Protein AF-A0AAE9PAS6-F1 (afdb_monomer_lite)

pLDDT: mean 84.88, std 8.55, range [59.88, 94.44]

Structure (mmCIF, N/CA/C/O backbone):
data_AF-A0AAE9PAS6-F1
#
_entry.id   AF-A0AAE9PAS6-F1
#
loop_
_atom_site.group_PDB
_atom_site.id
_atom_site.type_symbol
_atom_site.label_atom_id
_atom_site.label_alt_id
_atom_site.label_comp_id
_atom_site.label_asym_id
_atom_site.label_entity_id
_atom_site.label_seq_id
_atom_site.pdbx_PDB_ins_code
_atom_site.Cartn_x
_atom_site.Cartn_y
_atom_site.Cartn_z
_atom_site.occupancy
_atom_site.B_iso_or_equiv
_atom_site.auth_seq_id
_atom_site.auth_comp_id
_atom_site.auth_asym_id
_atom_site.auth_atom_id
_atom_site.pdbx_PDB_model_num
ATOM 1 N N . MET A 1 1 ? 10.840 6.673 -24.846 1.00 59.88 1 MET A N 1
ATOM 2 C CA . MET A 1 1 ? 10.342 6.618 -23.452 1.00 59.88 1 MET A CA 1
ATOM 3 C C . MET A 1 1 ? 11.212 5.617 -22.694 1.00 59.88 1 MET A C 1
ATOM 5 O O . MET A 1 1 ? 11.262 4.470 -23.107 1.00 59.88 1 MET A O 1
ATOM 9 N N . ASN A 1 2 ? 11.991 6.046 -21.696 1.00 81.12 2 ASN A N 1
ATOM 10 C CA . ASN A 1 2 ? 12.972 5.191 -21.007 1.00 81.12 2 ASN A CA 1
ATOM 11 C C . ASN A 1 2 ? 12.267 4.366 -19.907 1.00 81.12 2 ASN A C 1
ATOM 13 O O . ASN A 1 2 ? 11.577 4.957 -19.077 1.00 81.12 2 ASN A O 1
ATOM 17 N N . ILE A 1 3 ? 12.431 3.036 -19.896 1.00 81.88 3 ILE A N 1
ATOM 18 C CA . ILE A 1 3 ? 11.808 2.093 -18.939 1.00 81.88 3 ILE A CA 1
ATOM 19 C C . ILE A 1 3 ? 12.001 2.531 -17.480 1.00 81.88 3 ILE A C 1
ATOM 21 O O . ILE A 1 3 ? 11.081 2.419 -16.675 1.00 81.88 3 ILE A O 1
ATOM 25 N N . VAL A 1 4 ? 13.153 3.121 -17.158 1.00 85.62 4 VAL A N 1
ATOM 26 C CA . VAL A 1 4 ? 13.451 3.637 -15.813 1.00 85.62 4 VAL A CA 1
ATOM 27 C C . VAL A 1 4 ? 12.490 4.761 -15.408 1.00 85.62 4 VAL A C 1
ATOM 29 O O . VAL A 1 4 ? 11.962 4.759 -14.298 1.00 85.62 4 VAL A O 1
ATOM 32 N N . LYS A 1 5 ? 12.199 5.700 -16.319 1.00 87.62 5 LYS A N 1
ATOM 33 C CA . LYS A 1 5 ? 11.246 6.793 -16.057 1.00 87.62 5 LYS A CA 1
ATOM 34 C C . LYS A 1 5 ? 9.825 6.264 -15.876 1.00 87.62 5 LYS A C 1
ATOM 36 O O . LYS A 1 5 ? 9.109 6.748 -15.008 1.00 87.62 5 LYS A O 1
ATOM 41 N N . LEU A 1 6 ? 9.438 5.257 -16.661 1.00 90.62 6 LEU A N 1
ATOM 42 C CA . LEU A 1 6 ? 8.135 4.608 -16.521 1.00 90.62 6 LEU A CA 1
ATOM 43 C C . LEU A 1 6 ? 8.007 3.899 -15.163 1.00 90.62 6 LEU A C 1
ATOM 45 O O . LEU A 1 6 ? 6.982 4.036 -14.503 1.00 90.62 6 LEU A O 1
ATOM 49 N N . GLY A 1 7 ? 9.064 3.216 -14.710 1.00 91.12 7 GLY A N 1
ATOM 50 C CA . GLY A 1 7 ? 9.114 2.591 -13.386 1.00 91.12 7 GLY A CA 1
ATOM 51 C C . GLY A 1 7 ? 8.894 3.593 -12.249 1.00 91.12 7 GLY A C 1
ATOM 52 O O . GLY A 1 7 ? 8.066 3.351 -11.373 1.00 91.12 7 GLY A O 1
ATOM 53 N N . TYR A 1 8 ? 9.553 4.755 -12.309 1.00 93.88 8 TYR A N 1
ATOM 54 C CA . TYR A 1 8 ? 9.350 5.837 -11.337 1.00 93.88 8 TYR A CA 1
ATOM 55 C C . TYR A 1 8 ? 7.912 6.370 -11.332 1.00 93.88 8 TYR A C 1
ATOM 57 O O . TYR A 1 8 ? 7.313 6.504 -10.266 1.00 93.88 8 TYR A O 1
ATOM 65 N N . MET A 1 9 ? 7.328 6.609 -12.510 1.00 93.50 9 MET A N 1
ATOM 66 C CA . MET A 1 9 ? 5.945 7.092 -12.616 1.00 93.50 9 MET A CA 1
ATOM 67 C C . MET A 1 9 ? 4.940 6.093 -12.023 1.00 93.50 9 MET A C 1
ATOM 69 O O . MET A 1 9 ? 4.021 6.485 -11.305 1.00 93.50 9 MET A O 1
ATOM 73 N N . LEU A 1 10 ? 5.130 4.794 -12.271 1.00 93.25 10 LEU A N 1
ATOM 74 C CA . LEU A 1 10 ? 4.283 3.737 -11.710 1.00 93.25 10 LEU A CA 1
ATOM 75 C C . LEU A 1 10 ? 4.437 3.621 -10.185 1.00 93.25 10 LEU A C 1
ATOM 77 O O . LEU A 1 10 ? 3.446 3.442 -9.475 1.00 93.25 10 LEU A O 1
ATOM 81 N N . GLN A 1 11 ? 5.661 3.770 -9.670 1.00 92.12 11 GLN A N 1
ATOM 82 C CA . GLN A 1 11 ? 5.937 3.786 -8.232 1.00 92.12 11 GLN A CA 1
ATOM 83 C C . GLN A 1 11 ? 5.238 4.969 -7.540 1.00 92.12 11 GLN A C 1
ATOM 85 O O . GLN A 1 11 ? 4.600 4.786 -6.501 1.00 92.12 11 GLN A O 1
ATOM 90 N N . GLU A 1 12 ? 5.306 6.169 -8.123 1.00 94.44 12 GLU A N 1
ATOM 91 C CA . GLU A 1 12 ? 4.622 7.357 -7.602 1.00 94.44 12 GLU A CA 1
ATOM 92 C C . GLU A 1 12 ? 3.099 7.195 -7.585 1.00 94.44 12 GLU A C 1
ATOM 94 O O . GLU A 1 12 ? 2.453 7.535 -6.589 1.00 94.44 12 GLU A O 1
ATOM 99 N N . LEU A 1 13 ? 2.519 6.647 -8.657 1.00 93.81 13 LEU A N 1
ATOM 100 C CA . LEU A 1 13 ? 1.083 6.372 -8.733 1.00 93.81 13 LEU A CA 1
ATOM 101 C C . LEU A 1 13 ? 0.641 5.401 -7.635 1.00 93.81 13 LEU A C 1
ATOM 103 O O . LEU A 1 13 ? -0.321 5.682 -6.917 1.00 93.81 13 LEU A O 1
ATOM 107 N N . LYS A 1 14 ? 1.390 4.308 -7.442 1.00 90.19 14 LYS A N 1
ATOM 108 C CA . LYS A 1 14 ? 1.129 3.340 -6.371 1.00 90.19 14 LYS A CA 1
ATOM 109 C C . LYS A 1 14 ? 1.197 3.998 -4.991 1.00 90.19 14 LYS A C 1
ATOM 111 O O . LYS A 1 14 ? 0.307 3.788 -4.171 1.00 90.19 14 LYS A O 1
ATOM 116 N N . ASN A 1 15 ? 2.199 4.841 -4.737 1.00 91.44 15 ASN A N 1
ATOM 117 C CA . ASN A 1 15 ? 2.338 5.531 -3.451 1.00 91.44 15 ASN A CA 1
ATOM 118 C C . ASN A 1 15 ? 1.167 6.483 -3.165 1.00 91.44 15 ASN A C 1
ATOM 120 O O . ASN A 1 15 ? 0.686 6.540 -2.032 1.00 91.44 15 ASN A O 1
ATOM 124 N N . ARG A 1 16 ? 0.665 7.203 -4.179 1.00 93.12 16 ARG A N 1
ATOM 125 C CA . ARG A 1 16 ? -0.523 8.062 -4.028 1.00 93.12 16 ARG A CA 1
ATOM 126 C C . ARG A 1 16 ? -1.775 7.248 -3.712 1.00 93.12 16 ARG A C 1
ATOM 128 O O . ARG A 1 16 ? -2.528 7.633 -2.821 1.00 93.12 16 ARG A O 1
ATOM 135 N N . GLN A 1 17 ? -1.967 6.120 -4.393 1.00 89.25 17 GLN A N 1
ATOM 136 C CA . GLN A 1 17 ? -3.096 5.219 -4.158 1.00 89.25 17 GLN A CA 1
ATOM 137 C C . GLN A 1 17 ? -3.081 4.650 -2.733 1.00 89.25 17 GLN A C 1
ATOM 139 O O . GLN A 1 17 ? -4.084 4.723 -2.027 1.00 89.25 17 GLN A O 1
ATOM 144 N N . VAL A 1 18 ? -1.924 4.161 -2.27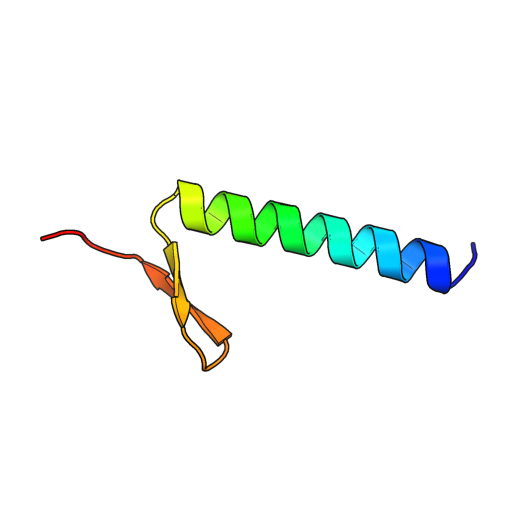9 1.00 88.25 18 VAL A N 1
ATOM 145 C CA . VAL A 1 18 ? -1.739 3.638 -0.919 1.00 88.25 18 VAL A CA 1
ATOM 146 C C . VAL A 1 18 ? -2.000 4.722 0.132 1.00 88.25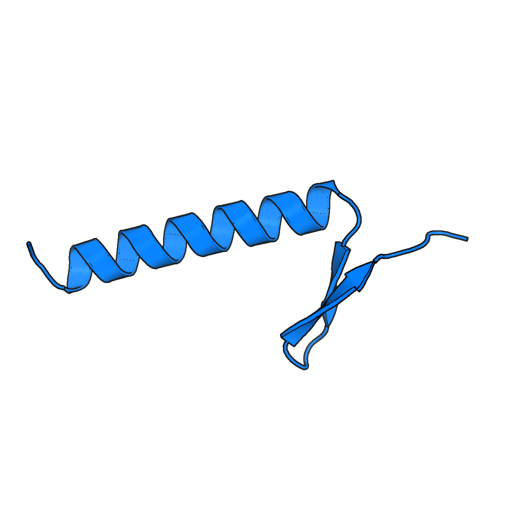 18 VAL A C 1
ATOM 148 O O . VAL A 1 18 ? -2.715 4.485 1.103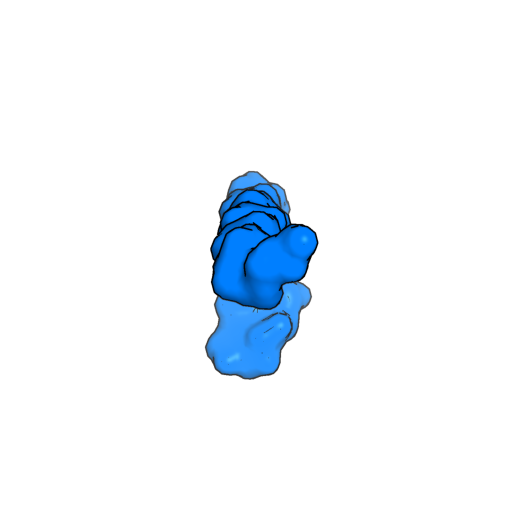 1.00 88.25 18 VAL A O 1
ATOM 151 N N . LYS A 1 19 ? -1.492 5.942 -0.080 1.00 89.88 19 LYS A N 1
ATOM 152 C CA . LYS A 1 19 ? -1.744 7.075 0.822 1.00 89.88 19 LYS A CA 1
ATOM 153 C C . LYS A 1 19 ? -3.232 7.431 0.905 1.00 89.88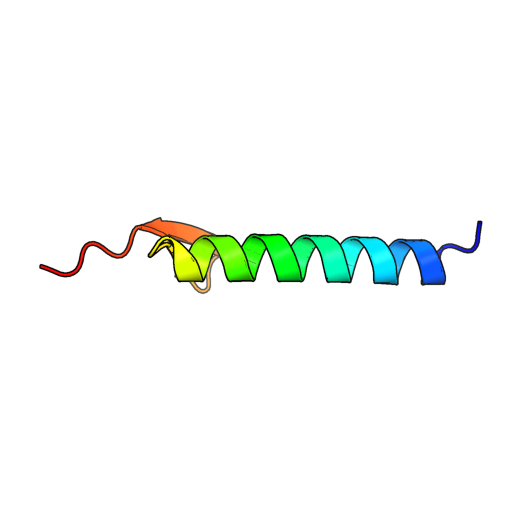 19 LYS A C 1
ATOM 155 O O . LYS A 1 19 ? -3.720 7.727 1.993 1.00 89.88 19 LYS A O 1
ATOM 160 N N . ALA A 1 20 ? -3.951 7.387 -0.217 1.00 89.50 20 ALA A N 1
ATOM 161 C CA . ALA A 1 20 ? -5.392 7.621 -0.239 1.00 89.50 20 ALA A CA 1
ATOM 162 C C . ALA A 1 20 ? -6.149 6.544 0.552 1.00 89.50 20 ALA A C 1
ATOM 164 O O . ALA A 1 20 ? -7.016 6.875 1.355 1.00 89.50 20 ALA A O 1
ATOM 165 N N . TRP A 1 21 ? -5.787 5.268 0.398 1.00 87.94 21 TRP A N 1
ATOM 166 C CA . TRP A 1 21 ? -6.376 4.180 1.183 1.00 87.94 21 TRP A CA 1
ATOM 167 C C . TRP A 1 21 ? -6.214 4.394 2.688 1.00 87.94 21 TRP A C 1
ATOM 169 O O . TRP A 1 21 ? -7.216 4.347 3.401 1.00 87.94 21 TRP A O 1
ATOM 179 N N . TYR A 1 22 ? -5.011 4.741 3.154 1.00 85.94 22 TYR A N 1
ATOM 180 C CA . TYR A 1 22 ? -4.788 5.066 4.566 1.00 85.94 22 TYR A CA 1
ATOM 181 C C . TYR A 1 22 ? -5.624 6.260 5.044 1.00 85.94 22 TYR A C 1
ATOM 183 O O . TYR A 1 22 ? -6.193 6.205 6.131 1.00 85.94 22 TYR A O 1
ATOM 191 N N . ALA A 1 23 ? -5.769 7.309 4.227 1.00 87.00 23 ALA A N 1
ATOM 192 C CA . ALA A 1 23 ? -6.614 8.460 4.559 1.00 87.00 23 ALA A CA 1
ATOM 193 C C . ALA A 1 23 ? -8.108 8.099 4.663 1.00 87.00 23 ALA A C 1
ATOM 195 O O . ALA A 1 23 ? -8.831 8.678 5.468 1.00 87.00 23 ALA A O 1
ATOM 196 N N . HIS A 1 24 ? -8.566 7.116 3.886 1.00 87.19 24 HIS A N 1
ATOM 197 C CA . HIS A 1 24 ? -9.933 6.593 3.937 1.00 87.19 24 HIS A CA 1
ATOM 198 C C . HIS A 1 24 ? -10.147 5.521 5.023 1.00 87.19 24 HIS A C 1
ATOM 200 O O . HIS A 1 24 ? -11.227 4.933 5.093 1.00 87.19 24 HIS A O 1
ATOM 206 N N . GLY A 1 25 ? -9.145 5.257 5.869 1.00 86.38 25 GLY A N 1
ATOM 207 C CA . GLY A 1 25 ? -9.233 4.263 6.938 1.00 86.38 25 GLY A CA 1
ATOM 208 C C . GLY A 1 25 ? -9.069 2.821 6.457 1.00 86.38 25 GLY A C 1
ATOM 209 O O . GLY A 1 25 ? -9.513 1.899 7.134 1.00 86.38 25 GLY A O 1
ATOM 210 N N . TYR A 1 26 ? -8.457 2.597 5.296 1.00 87.50 26 TYR A N 1
ATOM 211 C CA . TYR A 1 26 ? -8.020 1.272 4.863 1.00 87.50 26 TYR A CA 1
ATOM 212 C C . TYR A 1 26 ? -6.564 1.028 5.273 1.00 87.50 26 TYR A C 1
ATOM 214 O O . TYR A 1 26 ? -5.735 1.932 5.258 1.00 87.50 26 TYR A O 1
ATOM 222 N N . ASP A 1 27 ? -6.253 -0.209 5.627 1.00 86.50 27 ASP A N 1
ATOM 223 C CA . ASP A 1 27 ? -4.940 -0.692 6.028 1.00 86.50 27 ASP A CA 1
ATOM 224 C C . ASP A 1 27 ? -4.532 -1.839 5.093 1.00 86.50 27 ASP A C 1
ATOM 226 O O . ASP A 1 27 ? -5.374 -2.627 4.655 1.00 86.50 27 ASP A O 1
ATOM 230 N N . ILE A 1 28 ? -3.250 -1.911 4.740 1.00 83.75 28 ILE A N 1
ATOM 231 C CA . ILE A 1 28 ? -2.705 -3.001 3.927 1.00 83.75 28 ILE A CA 1
ATOM 232 C C . ILE A 1 28 ? -2.015 -3.960 4.885 1.00 83.75 28 ILE A C 1
ATOM 234 O O . ILE A 1 28 ? -1.012 -3.605 5.505 1.00 83.75 28 ILE A O 1
ATOM 238 N N . ASN A 1 29 ? -2.540 -5.176 5.001 1.00 83.38 29 ASN A N 1
ATOM 239 C CA . ASN A 1 29 ? -1.939 -6.181 5.868 1.00 83.38 29 ASN A CA 1
ATOM 240 C C . ASN A 1 29 ? -0.642 -6.744 5.247 1.00 83.38 29 ASN A C 1
ATOM 242 O O . ASN A 1 29 ? -0.416 -6.607 4.043 1.00 83.38 29 ASN A O 1
ATOM 246 N N . PRO A 1 30 ? 0.224 -7.406 6.033 1.00 78.81 30 PRO A N 1
ATOM 247 C CA . PRO A 1 30 ? 1.507 -7.908 5.532 1.00 78.81 30 PRO A CA 1
ATOM 248 C C . PRO A 1 30 ? 1.399 -8.964 4.417 1.00 78.81 30 PRO A C 1
ATOM 250 O O . PRO A 1 30 ? 2.381 -9.205 3.724 1.00 78.81 30 PRO A O 1
ATOM 253 N N . VAL A 1 31 ? 0.216 -9.554 4.194 1.00 86.00 31 VAL A N 1
ATOM 254 C CA . VAL A 1 31 ? -0.060 -10.446 3.049 1.00 86.00 31 VAL A CA 1
ATOM 255 C C . VAL A 1 31 ? -0.535 -9.697 1.791 1.00 86.00 31 VAL A C 1
ATOM 257 O O . VAL A 1 31 ? -0.838 -10.320 0.779 1.00 86.00 31 VAL A O 1
ATOM 260 N N . GLY A 1 32 ? -0.581 -8.360 1.823 1.00 80.56 32 GLY A N 1
ATOM 261 C CA . GLY A 1 32 ? -0.856 -7.498 0.667 1.00 80.56 32 GLY A CA 1
ATOM 262 C C . GLY A 1 32 ? -2.336 -7.255 0.363 1.00 80.56 32 GLY A C 1
ATOM 263 O O . GLY A 1 32 ? -2.656 -6.683 -0.677 1.00 80.56 32 GLY A O 1
ATOM 264 N N . THR A 1 33 ? -3.246 -7.661 1.246 1.00 84.81 33 THR A N 1
ATOM 265 C CA . THR A 1 33 ? -4.686 -7.407 1.095 1.00 84.81 33 THR A CA 1
ATOM 266 C C . THR A 1 33 ? -5.094 -6.107 1.784 1.00 84.81 33 THR A C 1
ATOM 268 O O . THR A 1 33 ? -4.580 -5.752 2.847 1.00 84.81 33 THR A O 1
ATOM 271 N N . ILE A 1 34 ? -6.035 -5.394 1.167 1.00 85.00 34 ILE A N 1
ATOM 272 C CA . ILE A 1 34 ? -6.575 -4.130 1.669 1.00 85.00 34 ILE A CA 1
ATOM 273 C C . ILE A 1 34 ? -7.760 -4.452 2.577 1.00 85.00 34 ILE A C 1
ATOM 275 O O . ILE A 1 34 ? -8.727 -5.074 2.142 1.00 85.00 34 ILE A O 1
ATOM 279 N N . GLN A 1 35 ? -7.700 -4.014 3.828 1.00 84.31 35 GLN A N 1
ATOM 280 C CA . GLN A 1 35 ? -8.754 -4.202 4.820 1.00 84.31 35 GLN A CA 1
ATOM 281 C C . GLN A 1 35 ? -9.188 -2.847 5.367 1.00 84.31 35 GLN A C 1
ATOM 283 O O . GLN A 1 35 ? -8.367 -1.966 5.591 1.00 84.31 35 GLN A O 1
ATOM 288 N N . ARG A 1 36 ? -10.484 -2.648 5.597 1.00 81.31 36 ARG A N 1
ATOM 289 C CA . ARG A 1 36 ? -10.980 -1.415 6.218 1.00 81.31 36 ARG A CA 1
ATOM 290 C C . ARG A 1 36 ? -10.773 -1.494 7.731 1.00 81.31 36 ARG A C 1
ATOM 292 O O . ARG A 1 36 ? -11.312 -2.397 8.365 1.00 81.31 36 ARG A O 1
ATOM 299 N N . LYS A 1 37 ? -10.041 -0.545 8.321 1.00 75.31 37 LYS A N 1
ATOM 300 C CA . LYS A 1 37 ? -10.023 -0.351 9.775 1.00 75.31 37 LYS A CA 1
ATOM 301 C C . LYS A 1 37 ? -11.368 0.229 10.193 1.00 75.31 37 LYS A C 1
ATOM 303 O O . LYS A 1 37 ? -11.662 1.401 9.969 1.00 75.31 37 LYS A O 1
ATOM 308 N N . VAL A 1 38 ? -12.199 -0.615 10.790 1.00 71.62 38 VAL A N 1
ATOM 309 C CA . VAL A 1 38 ? -13.345 -0.173 11.580 1.00 71.62 38 VAL A CA 1
ATOM 310 C C . VAL A 1 38 ? -12.800 0.077 12.981 1.00 71.62 38 VAL A C 1
ATOM 312 O O . VAL A 1 38 ? -12.518 -0.874 13.703 1.00 71.62 38 VAL A O 1
ATOM 315 N N . TYR A 1 39 ? -12.562 1.341 13.336 1.00 61.50 39 TYR A N 1
ATOM 316 C CA . TYR A 1 39 ? -12.366 1.690 14.742 1.00 61.50 39 TYR A CA 1
ATOM 317 C C . TYR A 1 39 ? -13.715 1.459 15.433 1.00 61.50 39 TYR A C 1
ATOM 319 O O . TYR A 1 39 ? -14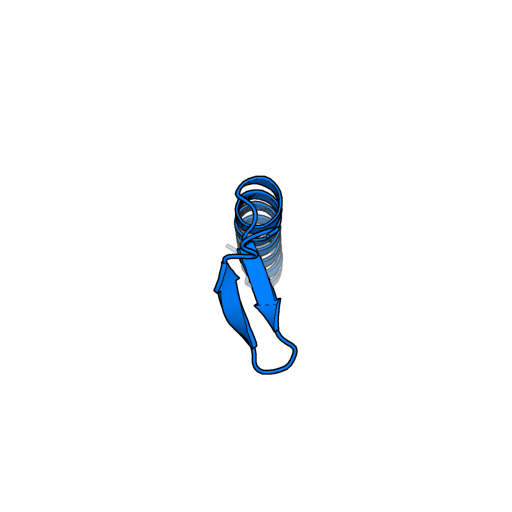.684 2.152 15.118 1.00 61.50 39 TYR A O 1
ATOM 327 N N . GLN A 1 40 ? -13.786 0.408 16.252 1.00 60.09 40 GLN A N 1
ATOM 328 C CA . GLN A 1 40 ? -14.863 0.202 17.220 1.00 60.09 40 GLN A CA 1
ATOM 329 C C . GLN A 1 40 ? -14.622 1.075 18.448 1.00 60.09 40 GLN A C 1
ATOM 331 O O . GLN A 1 40 ? -13.434 1.268 18.796 1.00 60.09 40 GLN A O 1
#

Organi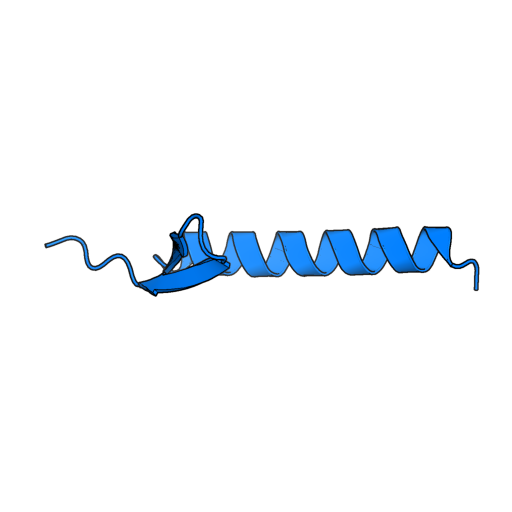sm: Bacillus cereus (NCBI:txid1396)

Secondary structure (DSSP, 8-state):
--HHHHHHHHHHHHHHHHHHHHHTTEEE-TTS-EEE----

Foldseek 3Di:
DDVVVVVVVVVVVVVVVQVVLVVQQWDQDPVGDIDHDDPD

Sequence (40 aa):
MNIVKLGYMLQELKNRQVKAWYAHGYDINPVGTIQRKVYQ

Radius of gyration: 13.51 Å; chains: 1; bounding box: 28×19×41 Å